Protein AF-A0A2V5T881-F1 (afdb_monomer_lite)

Structure (mmCIF, N/CA/C/O backbone):
data_AF-A0A2V5T881-F1
#
_entry.id   AF-A0A2V5T881-F1
#
loop_
_atom_site.group_PDB
_atom_site.id
_atom_site.type_symbol
_atom_site.label_atom_id
_atom_site.label_alt_id
_atom_site.label_comp_id
_atom_site.label_asym_id
_atom_site.label_entity_id
_atom_site.label_seq_id
_atom_site.pdbx_PDB_ins_code
_atom_site.Cartn_x
_atom_site.Cartn_y
_atom_site.Cartn_z
_atom_site.occupancy
_atom_site.B_iso_or_equiv
_atom_site.auth_seq_id
_atom_site.auth_comp_id
_atom_site.auth_asym_id
_atom_site.auth_atom_id
_atom_site.pdbx_PDB_model_num
ATOM 1 N N . MET A 1 1 ? -17.543 -6.075 -7.170 1.00 46.88 1 MET A N 1
ATOM 2 C CA . MET A 1 1 ? -16.166 -5.816 -6.697 1.00 46.88 1 MET A CA 1
ATOM 3 C C . MET A 1 1 ? -16.259 -5.471 -5.222 1.00 46.88 1 MET A C 1
ATOM 5 O O . MET A 1 1 ? -16.983 -4.543 -4.895 1.00 46.88 1 MET A O 1
ATOM 9 N N . SER A 1 2 ? -15.653 -6.262 -4.338 1.00 53.53 2 SER A N 1
ATOM 10 C CA . SER A 1 2 ? -15.637 -5.946 -2.905 1.00 53.53 2 SER A CA 1
ATOM 11 C C . SER A 1 2 ? -14.548 -4.906 -2.640 1.00 53.53 2 SER A C 1
ATOM 13 O O . SER A 1 2 ? -13.453 -5.033 -3.176 1.00 53.53 2 SER A O 1
ATOM 15 N N . ALA A 1 3 ? -14.833 -3.889 -1.823 1.00 66.50 3 ALA A N 1
ATOM 16 C CA . ALA A 1 3 ? -13.840 -2.910 -1.360 1.00 66.50 3 ALA A CA 1
ATOM 17 C C . ALA A 1 3 ? -12.814 -3.511 -0.370 1.00 66.50 3 ALA A C 1
ATOM 19 O O . ALA A 1 3 ? -11.923 -2.814 0.108 1.00 66.50 3 ALA A O 1
ATOM 20 N N . ILE A 1 4 ? -12.962 -4.798 -0.048 1.00 65.25 4 ILE A N 1
ATOM 21 C CA . ILE A 1 4 ? -12.144 -5.571 0.885 1.00 65.25 4 ILE A CA 1
ATOM 22 C C . ILE A 1 4 ? -11.523 -6.750 0.133 1.00 65.25 4 ILE A C 1
ATOM 24 O O . ILE A 1 4 ? -12.152 -7.292 -0.777 1.00 65.25 4 ILE A O 1
ATOM 28 N N . ASN A 1 5 ? -10.327 -7.165 0.564 1.00 72.94 5 ASN A N 1
ATOM 29 C CA . ASN A 1 5 ? -9.509 -8.218 -0.047 1.00 72.94 5 ASN A CA 1
ATOM 30 C C . ASN A 1 5 ? -9.102 -7.856 -1.477 1.00 72.94 5 ASN A C 1
ATOM 32 O O . ASN A 1 5 ? -9.428 -8.558 -2.436 1.00 72.94 5 ASN A O 1
ATOM 36 N N . THR A 1 6 ? -8.428 -6.714 -1.619 1.00 86.19 6 THR A N 1
ATOM 37 C CA . THR A 1 6 ? -7.867 -6.330 -2.913 1.00 86.19 6 THR A CA 1
ATOM 38 C C . THR A 1 6 ? -6.726 -7.282 -3.299 1.00 86.19 6 THR A C 1
ATOM 40 O O . THR A 1 6 ? -6.225 -8.014 -2.447 1.00 86.19 6 THR A O 1
ATOM 43 N N . PRO A 1 7 ? -6.282 -7.295 -4.568 1.00 88.50 7 PRO A N 1
ATOM 44 C CA . PRO A 1 7 ? -5.095 -8.057 -4.958 1.00 88.50 7 PRO A CA 1
ATOM 45 C C . PRO A 1 7 ? -3.789 -7.565 -4.314 1.00 88.50 7 PRO A C 1
ATOM 47 O O . PRO A 1 7 ? -2.782 -8.264 -4.389 1.00 88.50 7 PRO A O 1
ATOM 50 N N . ALA A 1 8 ? -3.774 -6.358 -3.740 1.00 92.81 8 ALA A N 1
ATOM 51 C CA . ALA A 1 8 ? -2.594 -5.823 -3.078 1.00 92.81 8 ALA A CA 1
ATOM 52 C C . ALA A 1 8 ? -2.379 -6.482 -1.713 1.00 92.81 8 ALA A C 1
ATOM 54 O O . ALA A 1 8 ? -3.293 -6.996 -1.070 1.00 92.81 8 ALA A O 1
ATOM 55 N N . ARG A 1 9 ? -1.130 -6.449 -1.249 1.00 93.56 9 ARG A N 1
ATOM 56 C CA . ARG A 1 9 ? -0.803 -6.858 0.111 1.00 93.56 9 ARG A CA 1
ATOM 57 C C . ARG A 1 9 ? -1.111 -5.708 1.065 1.00 93.56 9 ARG A C 1
ATOM 59 O O . ARG A 1 9 ? -0.365 -4.731 1.139 1.00 93.56 9 ARG A O 1
ATOM 66 N N . GLU A 1 10 ? -2.208 -5.841 1.805 1.00 93.50 10 GLU A N 1
ATOM 67 C CA . GL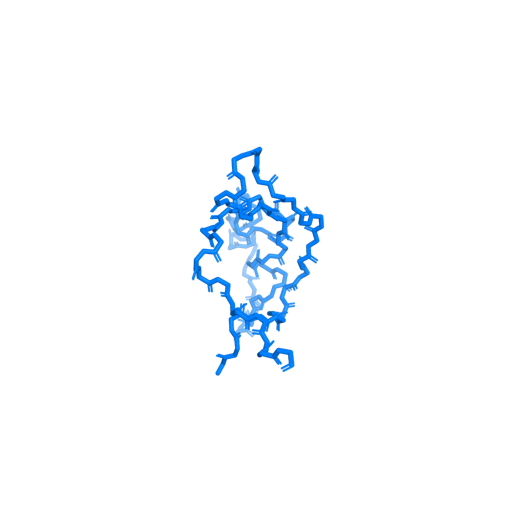U A 1 10 ? -2.572 -4.959 2.916 1.00 93.50 10 GLU A CA 1
ATOM 68 C C . GLU A 1 10 ? -2.014 -5.472 4.250 1.00 93.50 10 GLU A C 1
ATOM 70 O O . GLU A 1 10 ? -2.123 -6.659 4.559 1.00 93.50 10 GLU A O 1
ATOM 75 N N . TYR A 1 11 ? -1.443 -4.588 5.076 1.00 94.38 11 TYR A N 1
ATOM 76 C CA . TYR A 1 11 ? -0.906 -4.983 6.383 1.00 94.38 11 TYR A CA 1
ATOM 77 C C . TYR A 1 11 ? -0.841 -3.845 7.410 1.00 94.38 11 TYR A C 1
ATOM 79 O O . TYR A 1 11 ? -1.024 -2.666 7.100 1.00 94.38 11 TYR A O 1
ATOM 87 N N . SER A 1 12 ? -0.588 -4.236 8.664 1.00 96.31 12 SER A N 1
ATOM 88 C CA . SER A 1 12 ? -0.434 -3.357 9.833 1.00 96.31 12 SER A CA 1
ATOM 89 C C . SER A 1 12 ? -1.577 -2.348 10.056 1.00 96.31 12 SER A C 1
ATOM 91 O O . SER A 1 12 ? -1.299 -1.163 10.256 1.00 96.31 12 SER A O 1
ATOM 93 N N . PRO A 1 13 ? -2.860 -2.772 10.053 1.00 94.75 13 PRO A N 1
ATOM 94 C CA . PRO A 1 13 ? -3.971 -1.867 10.325 1.00 94.75 13 PRO A CA 1
ATOM 95 C C . PRO A 1 13 ? -3.924 -1.324 11.761 1.00 94.75 13 PRO A C 1
ATOM 97 O O . PRO A 1 13 ? -3.637 -2.048 12.717 1.00 94.75 13 PRO A O 1
ATOM 100 N N . ARG A 1 14 ? -4.228 -0.035 11.922 1.00 97.19 14 ARG A N 1
ATOM 101 C CA . ARG A 1 14 ? -4.294 0.686 13.201 1.00 97.19 14 ARG A CA 1
ATOM 102 C C . ARG A 1 14 ? -5.462 1.665 13.180 1.00 97.19 14 ARG A C 1
ATOM 104 O O . ARG A 1 14 ? -5.716 2.301 12.162 1.00 97.19 14 ARG A O 1
ATOM 111 N N . LEU A 1 15 ? -6.144 1.823 14.309 1.00 96.81 15 LEU A N 1
ATOM 112 C CA . LEU A 1 15 ? -7.116 2.902 14.485 1.00 96.81 15 LEU A CA 1
ATOM 113 C C . LEU A 1 15 ? -6.404 4.187 14.920 1.00 96.81 15 LEU A C 1
ATOM 115 O O . LEU A 1 15 ? -5.416 4.133 15.658 1.00 96.81 15 LEU A O 1
ATOM 119 N N . SER A 1 16 ? -6.904 5.338 14.475 1.00 96.88 16 SER A N 1
ATOM 120 C CA . SER A 1 16 ? -6.526 6.627 15.057 1.00 96.88 16 SER A CA 1
ATOM 121 C C . SER A 1 16 ? -6.956 6.704 16.533 1.00 96.88 16 SER A C 1
ATOM 123 O O . SER A 1 16 ? -7.901 6.015 16.923 1.00 96.88 16 SER A O 1
ATOM 125 N N . PRO A 1 17 ? -6.315 7.548 17.368 1.00 97.88 17 PRO A N 1
ATOM 126 C CA . PRO A 1 17 ? -6.656 7.656 18.792 1.00 97.88 17 PRO A CA 1
ATOM 127 C C . PRO A 1 17 ? -8.123 8.011 19.080 1.00 97.88 17 PRO A C 1
ATOM 129 O O . PRO A 1 17 ? -8.664 7.602 20.099 1.00 97.88 17 PRO A O 1
ATOM 132 N N . ASP A 1 18 ? -8.773 8.748 18.178 1.00 97.88 18 ASP A N 1
ATOM 133 C CA . ASP A 1 18 ? -10.192 9.115 18.260 1.00 97.88 18 ASP A CA 1
ATOM 134 C C . ASP A 1 18 ? -11.145 8.061 17.664 1.00 97.88 18 ASP A C 1
ATOM 136 O O . ASP A 1 18 ? -12.356 8.271 17.632 1.00 97.88 18 ASP A O 1
ATOM 140 N N . GLY A 1 19 ? -10.612 6.951 17.146 1.00 96.00 19 GLY A N 1
ATOM 141 C CA . GLY A 1 19 ? -11.369 5.867 16.522 1.00 96.00 19 GLY A CA 1
ATOM 142 C C . GLY A 1 19 ? -12.002 6.206 15.168 1.00 96.00 19 GLY A C 1
ATOM 143 O O . GLY A 1 19 ? -12.676 5.356 14.589 1.00 96.00 19 GLY A O 1
ATOM 144 N N . LYS A 1 20 ? -11.802 7.416 14.629 1.00 96.56 20 LYS A N 1
ATOM 145 C CA . LYS A 1 20 ? -12.492 7.868 13.408 1.00 96.56 20 LYS A CA 1
ATOM 146 C C . LYS A 1 20 ? -11.861 7.360 12.118 1.00 96.56 20 LYS A C 1
ATOM 148 O O . LYS A 1 20 ? -12.499 7.411 11.066 1.00 96.56 20 LYS A O 1
ATOM 153 N N . ARG A 1 21 ? -10.604 6.910 12.160 1.00 96.56 21 ARG A N 1
ATOM 154 C CA . ARG A 1 21 ? -9.846 6.526 10.966 1.00 96.56 21 ARG A CA 1
ATOM 155 C C . ARG A 1 21 ? -9.181 5.170 11.132 1.00 96.56 21 ARG A C 1
ATOM 157 O O . ARG A 1 21 ? -8.582 4.886 12.165 1.00 96.56 21 ARG A O 1
ATOM 164 N N . LEU A 1 22 ? -9.214 4.383 10.062 1.00 95.06 22 LEU A N 1
ATOM 165 C CA . LEU A 1 22 ? -8.343 3.229 9.875 1.00 95.06 22 LEU A CA 1
ATOM 166 C C . LEU A 1 22 ? -7.114 3.680 9.082 1.00 95.06 22 LEU A C 1
ATOM 168 O O . LEU A 1 22 ? -7.244 4.286 8.017 1.00 95.06 22 LEU A O 1
ATOM 172 N N . ILE A 1 23 ? -5.929 3.391 9.604 1.00 96.94 23 ILE A N 1
ATOM 173 C CA . ILE A 1 23 ? -4.631 3.619 8.970 1.00 96.94 23 ILE A CA 1
ATOM 174 C C . ILE A 1 23 ? -4.031 2.249 8.667 1.00 96.94 23 ILE A C 1
ATOM 176 O O . ILE A 1 23 ? -4.044 1.376 9.529 1.00 96.94 23 ILE A O 1
ATOM 180 N N . PHE A 1 24 ? -3.531 2.037 7.456 1.00 95.50 24 PHE A N 1
ATOM 181 C CA . PHE A 1 24 ? -2.980 0.748 7.032 1.00 95.50 24 PHE A CA 1
ATOM 182 C C . PHE A 1 24 ? -1.950 0.938 5.920 1.00 95.50 24 PHE A C 1
ATOM 184 O O . PHE A 1 24 ? -1.913 1.989 5.279 1.00 95.50 24 PHE A O 1
ATOM 191 N N . THR A 1 25 ? -1.136 -0.084 5.670 1.00 96.56 25 THR A N 1
ATOM 192 C CA . THR A 1 25 ? -0.195 -0.099 4.545 1.00 96.56 25 THR A CA 1
ATOM 193 C C . THR A 1 25 ? -0.745 -0.950 3.405 1.00 96.56 25 THR A C 1
ATOM 195 O O . THR A 1 25 ? -1.391 -1.965 3.661 1.00 96.56 25 THR A O 1
ATOM 198 N N . SER A 1 26 ? -0.502 -0.548 2.154 1.00 95.06 26 SER A N 1
ATOM 199 C CA . SER A 1 26 ? -0.881 -1.327 0.964 1.00 95.06 26 SER A CA 1
ATOM 200 C C . SER A 1 26 ? 0.188 -1.235 -0.129 1.00 95.06 26 SER A C 1
ATOM 202 O O . SER A 1 26 ? 0.561 -0.135 -0.548 1.00 95.06 26 SER A O 1
ATOM 204 N N . GLU A 1 27 ? 0.667 -2.393 -0.589 1.00 95.75 27 GLU A N 1
ATOM 205 C CA . GLU A 1 27 ? 1.631 -2.574 -1.692 1.00 95.75 27 GLU A CA 1
ATOM 206 C C . GLU A 1 27 ? 0.908 -2.612 -3.048 1.00 95.75 27 GLU A C 1
ATOM 208 O O . GLU A 1 27 ? 0.889 -3.619 -3.750 1.00 95.75 27 GLU A O 1
ATOM 213 N N . ARG A 1 28 ? 0.249 -1.507 -3.404 1.00 93.00 28 ARG A N 1
ATOM 214 C CA . ARG A 1 28 ? -0.447 -1.344 -4.693 1.00 93.00 28 ARG A CA 1
ATOM 215 C C . ARG A 1 28 ? 0.379 -0.533 -5.694 1.00 93.00 28 ARG A C 1
ATOM 217 O O . ARG A 1 28 ? 1.340 0.139 -5.323 1.00 93.00 28 ARG A O 1
ATOM 224 N N . GLY A 1 29 ? -0.034 -0.547 -6.959 1.00 93.50 29 GLY A N 1
ATOM 225 C CA . GLY A 1 29 ? 0.707 0.058 -8.072 1.00 93.50 29 GLY A CA 1
ATOM 226 C C . GLY A 1 29 ? 1.450 -1.024 -8.846 1.00 93.50 29 GLY A C 1
ATOM 227 O O . GLY A 1 29 ? 0.837 -2.043 -9.157 1.00 93.50 29 GLY A O 1
ATOM 228 N N . MET A 1 30 ? 2.752 -0.858 -9.100 1.00 93.94 30 MET A N 1
ATOM 229 C CA . MET A 1 30 ? 3.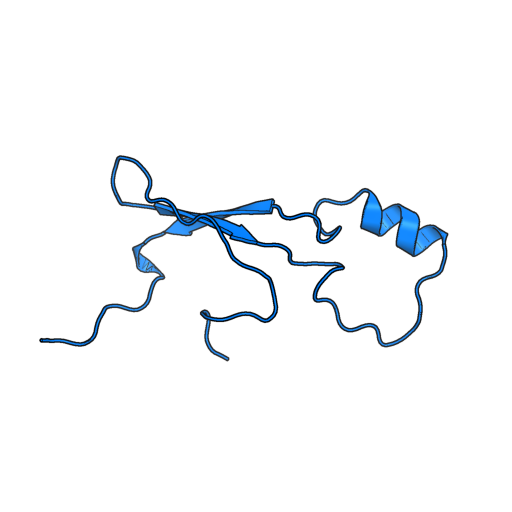568 -1.810 -9.878 1.00 93.94 30 MET A CA 1
ATOM 230 C C . MET A 1 30 ? 3.441 -3.273 -9.414 1.00 93.94 30 MET A C 1
ATOM 232 O O . MET A 1 30 ? 3.490 -4.169 -10.245 1.00 93.94 30 MET A O 1
ATOM 236 N N . ALA A 1 31 ? 3.237 -3.526 -8.116 1.00 88.75 31 ALA A N 1
ATOM 237 C CA . ALA A 1 31 ? 3.072 -4.877 -7.566 1.00 88.75 31 ALA A CA 1
ATOM 238 C C . ALA A 1 31 ? 1.738 -5.561 -7.943 1.00 88.75 31 ALA A C 1
ATOM 240 O O . ALA A 1 31 ? 1.602 -6.773 -7.810 1.00 88.75 31 ALA A O 1
ATOM 241 N N . THR A 1 32 ? 0.749 -4.793 -8.405 1.00 92.44 32 THR A N 1
ATOM 242 C CA . THR A 1 32 ? -0.619 -5.268 -8.690 1.00 92.44 32 THR A CA 1
ATOM 243 C C . THR A 1 32 ? -1.141 -4.883 -10.070 1.00 92.44 32 THR A C 1
ATOM 245 O O . THR A 1 32 ? -2.220 -5.320 -10.465 1.00 92.44 32 THR A O 1
ATOM 248 N N . GLU A 1 33 ? -0.429 -4.016 -10.787 1.00 90.94 33 GLU A N 1
ATOM 249 C CA . GLU A 1 33 ? -0.823 -3.560 -12.113 1.00 90.94 33 GLU A CA 1
ATOM 250 C C . GLU A 1 33 ? -0.735 -4.708 -13.119 1.00 90.94 33 GLU A C 1
ATOM 252 O O . GLU A 1 33 ? 0.291 -5.374 -13.256 1.00 90.94 33 GLU A O 1
ATOM 257 N N . LYS A 1 34 ? -1.820 -4.911 -13.869 1.00 90.88 34 LYS A N 1
ATOM 258 C CA . LYS A 1 34 ? -1.786 -5.775 -15.042 1.00 90.88 34 LYS A CA 1
ATOM 259 C C . LYS A 1 34 ? -1.059 -5.039 -16.162 1.00 90.88 34 LYS A C 1
ATOM 261 O O . LYS A 1 34 ? -1.430 -3.921 -16.510 1.00 90.88 34 LYS A O 1
ATOM 266 N N . LEU A 1 35 ? -0.059 -5.693 -16.741 1.00 90.94 35 LEU A N 1
ATOM 267 C CA . LEU A 1 35 ? 0.666 -5.183 -17.896 1.00 90.94 35 LEU A CA 1
ATOM 268 C C . LEU A 1 35 ? 0.144 -5.835 -19.169 1.00 90.94 35 LEU A C 1
ATOM 270 O O . LEU A 1 35 ? 0.183 -7.056 -19.301 1.00 90.94 35 LEU A O 1
ATOM 274 N N . ASP A 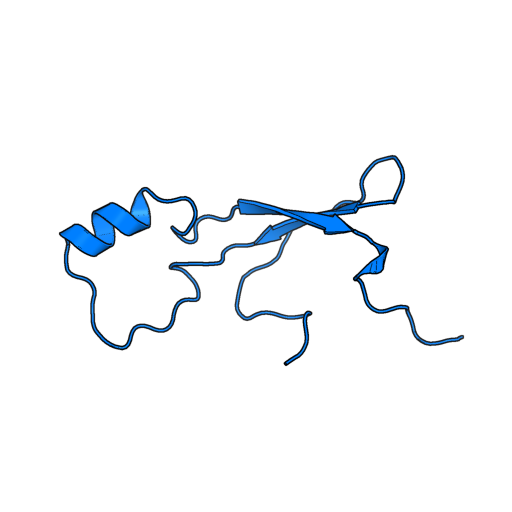1 36 ? -0.316 -5.014 -20.109 1.00 93.56 36 ASP A N 1
ATOM 275 C CA . ASP A 1 36 ? -0.661 -5.477 -21.458 1.00 93.56 36 ASP A CA 1
ATOM 276 C C . ASP A 1 36 ? 0.589 -5.582 -22.356 1.00 93.56 36 ASP A C 1
ATOM 278 O O . ASP A 1 36 ? 0.559 -6.216 -23.409 1.00 93.56 36 ASP A O 1
ATOM 282 N N . SER A 1 37 ? 1.711 -4.978 -21.950 1.00 94.62 37 SER A N 1
ATOM 283 C CA . SER A 1 37 ? 3.020 -5.069 -22.610 1.00 94.62 37 SER A CA 1
ATOM 284 C C . SER A 1 37 ? 4.158 -4.835 -21.605 1.00 94.62 37 SER A C 1
ATOM 286 O O . SER A 1 37 ? 3.933 -4.163 -20.594 1.00 94.62 37 SER A O 1
ATOM 288 N N . PRO A 1 38 ? 5.374 -5.365 -21.845 1.00 94.81 38 PRO A N 1
ATOM 289 C CA . PRO A 1 38 ? 6.528 -5.086 -20.994 1.00 94.81 38 PRO A CA 1
ATOM 290 C C . PRO A 1 38 ? 6.861 -3.593 -20.973 1.00 94.81 38 PRO A C 1
ATOM 292 O O . PRO A 1 38 ? 6.783 -2.928 -22.005 1.00 94.81 38 PRO A O 1
ATOM 295 N N . TRP A 1 39 ? 7.288 -3.082 -19.821 1.00 94.69 39 TRP A N 1
ATOM 296 C CA . TRP A 1 39 ? 7.799 -1.717 -19.736 1.00 94.69 39 TRP A CA 1
ATOM 297 C C . TRP A 1 39 ? 9.118 -1.567 -20.488 1.00 94.69 39 TRP A C 1
ATOM 299 O O . TRP A 1 39 ? 10.004 -2.423 -20.418 1.00 94.69 39 TRP A O 1
ATOM 309 N N . THR A 1 40 ? 9.284 -0.420 -21.132 1.00 97.25 40 THR A N 1
ATOM 310 C CA . THR A 1 40 ? 10.605 0.092 -21.487 1.00 97.25 40 THR A CA 1
ATOM 311 C C . THR A 1 40 ? 11.381 0.463 -20.223 1.00 97.25 40 THR A C 1
ATOM 313 O O . THR A 1 40 ? 10.812 0.703 -19.154 1.00 97.25 40 THR A O 1
ATOM 316 N N . MET A 1 41 ? 12.704 0.578 -20.340 1.00 97.50 41 MET A N 1
ATOM 317 C CA . MET A 1 41 ? 13.522 0.965 -19.191 1.00 97.50 41 MET A CA 1
ATOM 318 C C . MET A 1 41 ? 13.186 2.374 -18.673 1.00 97.50 41 MET A C 1
ATOM 320 O O . MET A 1 41 ? 13.175 2.599 -17.466 1.00 97.50 41 MET A O 1
ATOM 324 N N . ALA A 1 42 ? 12.841 3.308 -19.564 1.00 97.94 42 ALA A N 1
ATOM 325 C CA . ALA A 1 42 ? 12.443 4.661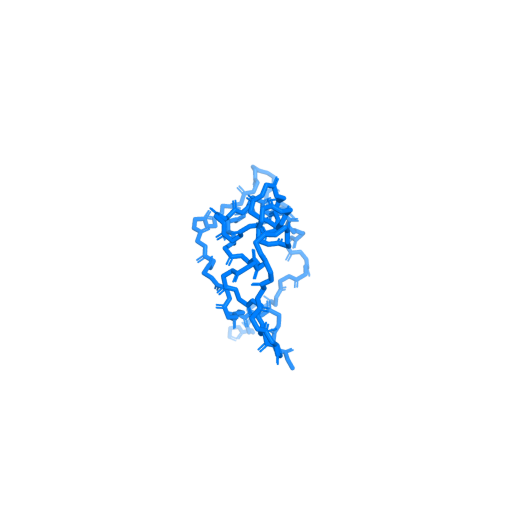 -19.177 1.00 97.94 42 ALA A CA 1
ATOM 326 C C . ALA A 1 42 ? 11.120 4.678 -18.384 1.00 97.94 42 ALA A C 1
ATOM 328 O O . ALA A 1 42 ? 10.981 5.412 -17.402 1.00 97.94 42 ALA A O 1
ATOM 329 N N . GLU A 1 43 ? 10.152 3.842 -18.770 1.00 95.94 43 GLU A N 1
ATOM 330 C CA . GLU A 1 43 ? 8.889 3.688 -18.037 1.00 95.94 43 GLU A CA 1
ATOM 331 C C . GLU A 1 43 ? 9.106 3.026 -16.678 1.00 95.94 43 GLU A C 1
ATOM 333 O O . GLU A 1 43 ? 8.551 3.489 -15.679 1.00 95.94 43 GLU A O 1
ATOM 338 N N . PHE A 1 44 ? 9.946 1.988 -16.621 1.00 95.31 44 PHE A N 1
ATOM 339 C CA . PHE A 1 44 ? 10.329 1.356 -15.362 1.00 95.31 44 PHE A CA 1
ATOM 340 C C . PHE A 1 44 ? 11.003 2.357 -14.418 1.00 95.31 44 PHE A C 1
ATOM 342 O O . PHE A 1 44 ? 10.629 2.447 -13.247 1.00 95.31 44 PHE A O 1
ATOM 349 N N . GLU A 1 45 ? 11.959 3.151 -14.906 1.00 97.56 45 GLU A N 1
ATOM 350 C CA . GLU A 1 45 ? 12.629 4.168 -14.093 1.00 97.56 45 GLU A CA 1
ATOM 351 C C . GLU A 1 45 ? 11.633 5.212 -13.570 1.00 97.56 45 GLU A C 1
ATOM 353 O O . GLU A 1 45 ? 11.642 5.549 -12.385 1.00 97.56 45 GLU A O 1
ATOM 358 N N . THR A 1 46 ? 10.721 5.672 -14.424 1.00 97.12 46 THR A N 1
ATOM 359 C CA . THR A 1 46 ? 9.690 6.639 -14.029 1.00 97.12 46 THR A CA 1
ATOM 360 C C . THR A 1 46 ? 8.764 6.060 -12.957 1.00 97.12 46 THR A C 1
ATOM 362 O O . THR A 1 46 ? 8.532 6.693 -11.924 1.00 97.12 46 THR A O 1
ATOM 365 N N . LYS A 1 47 ? 8.248 4.842 -13.164 1.00 95.50 47 LYS A N 1
ATOM 366 C CA . LYS A 1 47 ? 7.317 4.201 -12.224 1.00 95.50 47 LYS A CA 1
ATOM 367 C C . LYS A 1 47 ? 7.992 3.818 -10.908 1.00 95.50 47 LYS A C 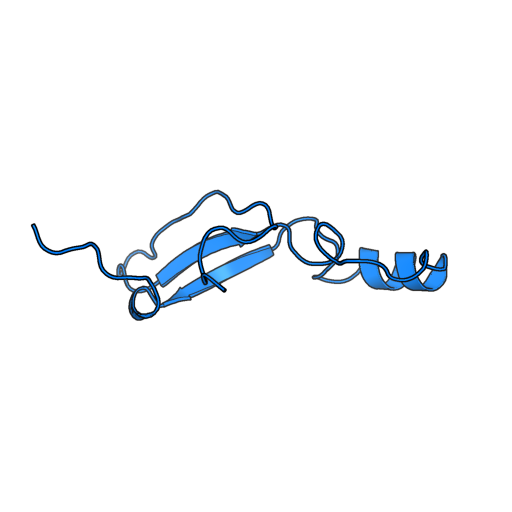1
ATOM 369 O O . LYS A 1 47 ? 7.411 4.074 -9.854 1.00 95.50 47 LYS A O 1
ATOM 374 N N . SER A 1 48 ? 9.211 3.282 -10.945 1.00 96.00 48 SER A N 1
ATOM 375 C CA . SER A 1 48 ? 9.955 2.859 -9.746 1.00 96.00 48 SER A CA 1
ATOM 376 C C . SER A 1 48 ? 10.280 4.017 -8.796 1.00 96.00 48 SER A C 1
ATOM 378 O O . SER A 1 48 ? 10.311 3.831 -7.578 1.00 96.00 48 SER A O 1
ATOM 380 N N . ARG A 1 49 ? 10.450 5.232 -9.331 1.00 97.06 49 ARG A N 1
ATOM 381 C CA . ARG A 1 49 ? 10.664 6.465 -8.552 1.00 97.06 49 ARG A CA 1
ATOM 382 C C . ARG A 1 49 ? 9.370 7.120 -8.056 1.00 97.06 49 ARG A C 1
ATOM 384 O O . ARG A 1 49 ? 9.430 8.104 -7.323 1.00 97.06 49 ARG A O 1
ATOM 391 N N . SER A 1 50 ? 8.207 6.614 -8.458 1.00 96.25 50 SER A N 1
ATOM 392 C CA . SER A 1 50 ? 6.909 7.161 -8.059 1.00 96.25 50 SER A CA 1
ATOM 393 C C . SER A 1 50 ? 6.398 6.546 -6.753 1.00 96.25 50 SER A C 1
ATOM 395 O O . SER A 1 50 ? 6.829 5.473 -6.340 1.00 96.25 50 SER A O 1
ATOM 397 N N . ILE A 1 51 ? 5.382 7.170 -6.150 1.00 95.19 51 ILE A N 1
ATOM 398 C CA . ILE A 1 51 ? 4.639 6.573 -5.027 1.00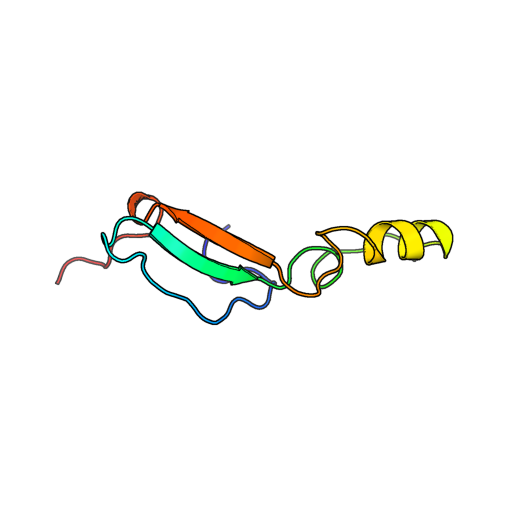 95.19 51 ILE A CA 1
ATOM 399 C C . ILE A 1 51 ? 3.872 5.300 -5.428 1.00 95.19 51 ILE A C 1
ATOM 401 O O . ILE A 1 51 ? 3.393 4.575 -4.570 1.00 95.19 51 ILE A O 1
ATOM 405 N N . TRP A 1 52 ? 3.740 4.997 -6.721 1.00 95.06 52 TRP A N 1
ATOM 406 C CA . TRP A 1 52 ? 3.054 3.802 -7.224 1.00 95.06 52 TRP A CA 1
ATOM 407 C C . TRP A 1 52 ? 4.017 2.652 -7.531 1.00 95.06 52 TRP A C 1
ATOM 409 O O . TRP A 1 52 ? 3.671 1.728 -8.263 1.00 95.06 52 TRP A O 1
ATOM 419 N N . ASN A 1 53 ? 5.222 2.681 -6.965 1.00 95.56 53 ASN A N 1
ATOM 420 C CA . ASN A 1 53 ? 6.272 1.699 -7.230 1.00 95.56 53 ASN A CA 1
ATOM 421 C C . ASN A 1 53 ? 6.051 0.309 -6.605 1.00 95.56 53 ASN A C 1
ATOM 423 O O . ASN A 1 53 ? 6.871 -0.585 -6.791 1.00 95.56 53 ASN A O 1
ATOM 427 N N . GLY A 1 54 ? 4.957 0.112 -5.869 1.00 95.12 54 GLY A N 1
ATOM 428 C CA . GLY A 1 54 ? 4.624 -1.166 -5.242 1.00 95.12 54 GLY A CA 1
ATOM 429 C C . GLY A 1 54 ? 5.335 -1.447 -3.916 1.00 95.12 54 GLY A C 1
ATOM 430 O O . GLY A 1 54 ? 5.040 -2.471 -3.314 1.00 95.12 54 GLY A O 1
ATOM 431 N N . LEU A 1 55 ? 6.202 -0.558 -3.411 1.00 94.44 55 LEU A N 1
ATOM 432 C CA . LEU A 1 55 ? 6.930 -0.767 -2.144 1.00 94.44 55 LEU A CA 1
ATOM 433 C C . LEU A 1 55 ? 6.094 -0.495 -0.878 1.00 94.44 55 LEU A C 1
ATOM 435 O O . LEU A 1 55 ? 6.589 -0.649 0.236 1.00 94.44 55 LEU A O 1
ATOM 439 N N . GLY A 1 56 ? 4.828 -0.112 -1.044 1.00 93.94 56 GLY A N 1
ATOM 440 C CA . GLY A 1 56 ? 3.896 0.129 0.050 1.00 93.94 56 GLY A CA 1
ATOM 441 C C . GLY A 1 56 ? 3.779 1.603 0.426 1.00 93.94 56 GLY A C 1
ATOM 442 O O . GLY A 1 56 ? 4.768 2.282 0.682 1.00 93.94 56 GLY A O 1
ATOM 443 N N . ASN A 1 57 ? 2.540 2.088 0.514 1.00 96.69 57 ASN A N 1
ATOM 444 C CA . ASN A 1 57 ? 2.234 3.413 1.060 1.00 96.69 57 ASN A CA 1
ATOM 445 C C . ASN A 1 57 ? 1.342 3.305 2.289 1.00 96.69 57 ASN A C 1
ATOM 447 O O . ASN A 1 57 ? 0.602 2.332 2.452 1.00 96.69 57 ASN A O 1
ATOM 451 N N . ILE A 1 58 ? 1.362 4.357 3.107 1.00 96.25 58 ILE A N 1
ATOM 452 C CA . ILE A 1 58 ? 0.442 4.522 4.230 1.00 96.25 58 ILE A CA 1
ATOM 453 C C . ILE A 1 58 ? -0.852 5.150 3.713 1.00 96.25 58 ILE A C 1
ATOM 455 O O . ILE A 1 58 ? -0.856 6.258 3.177 1.00 96.25 58 ILE A O 1
ATOM 459 N N . TYR A 1 59 ? -1.960 4.446 3.912 1.00 94.00 59 TYR A N 1
ATOM 460 C CA . TYR A 1 59 ? -3.305 4.890 3.575 1.00 94.00 59 TYR A CA 1
ATOM 461 C C . TYR A 1 59 ? -4.097 5.185 4.837 1.00 94.00 59 TYR A C 1
ATOM 463 O O . TYR A 1 59 ? -3.858 4.617 5.904 1.00 94.00 59 TYR A O 1
ATOM 471 N N . SER A 1 60 ? -5.087 6.064 4.703 1.00 94.69 60 SER A N 1
ATOM 472 C CA . SER A 1 60 ? -6.024 6.340 5.775 1.00 94.69 60 SER A CA 1
ATOM 473 C C . SER A 1 60 ? -7.428 6.562 5.233 1.00 94.69 60 SER A C 1
ATOM 475 O O . SER A 1 60 ? -7.629 7.385 4.341 1.00 94.69 60 SER A O 1
ATOM 477 N N . VAL A 1 61 ? -8.401 5.864 5.810 1.00 93.25 61 VAL A N 1
ATOM 478 C CA . VAL A 1 61 ? -9.820 5.948 5.443 1.00 93.25 61 VAL A CA 1
ATOM 479 C C . VAL A 1 61 ? -10.672 6.234 6.676 1.00 93.25 61 VAL A C 1
ATOM 481 O O . VAL A 1 61 ? -10.264 5.935 7.798 1.00 93.25 61 VAL A O 1
ATOM 484 N N . SER A 1 62 ? -11.849 6.829 6.472 1.00 94.44 62 SER A N 1
ATOM 485 C CA . SER A 1 62 ? -12.848 6.959 7.541 1.00 94.44 62 SER A CA 1
ATOM 486 C C . SER A 1 62 ? -13.324 5.574 7.983 1.00 94.44 62 SER A C 1
ATOM 488 O O . SER A 1 62 ? -13.485 4.685 7.150 1.00 94.44 62 SER A O 1
ATOM 490 N N . ILE A 1 63 ? -13.592 5.380 9.273 1.00 91.69 63 ILE A N 1
ATOM 491 C CA . ILE A 1 63 ? -14.214 4.139 9.755 1.00 91.69 63 ILE A CA 1
ATOM 492 C C . ILE A 1 63 ? -15.628 3.948 9.177 1.00 91.69 63 ILE A C 1
ATOM 494 O O . ILE A 1 63 ? -16.087 2.825 9.009 1.00 91.69 63 ILE A O 1
ATOM 498 N N . GLU A 1 64 ? -16.300 5.040 8.805 1.00 91.50 64 GLU A N 1
ATOM 499 C CA . GLU A 1 64 ? -17.674 5.031 8.288 1.00 91.50 64 GLU A CA 1
ATOM 500 C C . GLU A 1 64 ? -17.813 4.341 6.928 1.00 91.50 64 GLU A C 1
ATOM 502 O O . GLU A 1 64 ? -18.903 3.890 6.583 1.00 91.50 64 GLU A O 1
ATOM 507 N N . VAL A 1 65 ? -16.723 4.248 6.156 1.00 88.50 65 VAL A N 1
ATOM 508 C CA . VAL A 1 65 ? -16.737 3.555 4.858 1.00 88.50 65 VAL A CA 1
ATOM 509 C C . VAL A 1 65 ? -16.540 2.047 4.994 1.00 88.50 65 VAL A C 1
ATOM 511 O O . VAL A 1 65 ? -16.667 1.323 4.007 1.00 88.50 65 VAL A O 1
ATOM 514 N N . LEU A 1 66 ? -16.198 1.561 6.192 1.00 84.38 66 LEU A N 1
ATOM 515 C CA . LEU A 1 66 ? -16.040 0.134 6.424 1.00 84.38 66 LEU A CA 1
ATOM 516 C C . LEU A 1 66 ? -17.415 -0.537 6.535 1.00 84.38 66 LEU A C 1
ATOM 518 O O . LEU A 1 66 ? -18.342 0.040 7.113 1.00 84.38 66 LEU A O 1
ATOM 522 N N . PRO A 1 67 ? -17.569 -1.770 6.025 1.00 84.00 67 PRO A N 1
ATOM 523 C CA . PRO A 1 67 ? -18.785 -2.535 6.232 1.00 84.00 67 PRO A CA 1
ATOM 524 C C . PRO A 1 67 ? -19.056 -2.707 7.722 1.00 84.00 67 PRO A C 1
ATOM 526 O O . PRO A 1 67 ? -18.157 -3.029 8.502 1.00 84.00 67 PRO A O 1
ATOM 529 N N . LYS A 1 68 ? -20.314 -2.507 8.108 1.00 83.00 68 LYS A N 1
ATOM 530 C CA . LYS A 1 68 ? -20.750 -2.769 9.476 1.00 83.00 68 LYS A CA 1
ATOM 531 C C . LYS A 1 68 ? -20.773 -4.282 9.709 1.00 83.00 68 LYS A C 1
ATOM 533 O O . LYS A 1 68 ? -21.141 -5.018 8.788 1.00 83.00 68 LYS A O 1
ATOM 538 N N . PRO A 1 69 ? -20.394 -4.750 10.910 1.00 80.19 69 PRO A N 1
ATOM 539 C CA . PRO A 1 69 ? -20.564 -6.152 11.249 1.00 80.19 69 PRO A CA 1
ATOM 540 C C . PRO A 1 69 ? -22.046 -6.537 11.115 1.00 80.19 69 PRO A C 1
ATOM 542 O O . PRO A 1 69 ? -22.919 -5.684 11.321 1.00 80.19 69 PRO A O 1
ATOM 545 N N . PRO A 1 70 ? -22.344 -7.795 10.753 1.00 84.62 70 PRO A N 1
ATOM 546 C CA . PRO A 1 70 ? -23.714 -8.282 10.770 1.00 84.62 70 PRO A CA 1
ATOM 547 C C . PRO A 1 70 ? -24.310 -8.125 12.181 1.00 84.62 70 PRO A C 1
ATOM 549 O O . PRO A 1 70 ? -23.561 -8.159 13.163 1.00 84.62 70 PRO A O 1
ATOM 552 N N . PRO A 1 71 ? -25.635 -7.918 12.296 1.00 88.19 71 PRO A N 1
ATOM 553 C CA . PRO A 1 71 ? -26.297 -7.913 13.595 1.00 88.19 71 PRO A CA 1
ATOM 554 C C . PRO A 1 71 ? -26.038 -9.234 14.332 1.00 88.19 71 PRO A C 1
ATOM 556 O O . PRO A 1 71 ? -25.850 -10.272 13.693 1.00 88.19 71 PRO A O 1
ATOM 559 N N . ALA A 1 72 ? -25.987 -9.146 15.663 1.00 80.44 72 ALA A N 1
ATOM 560 C CA . ALA A 1 72 ? -25.826 -10.295 16.552 1.00 80.44 72 ALA A CA 1
ATOM 561 C C . ALA A 1 72 ? -27.009 -11.266 16.456 1.00 80.44 72 ALA A C 1
ATOM 563 O O . ALA A 1 72 ? -28.147 -10.784 16.240 1.00 80.44 72 ALA A O 1
#

pLDDT: mean 91.2, std 9.53, range [46.88, 97.94]

Sequence (72 aa):
MSAINTPAREYSPRLSPDGKRLIFTSERGMATEKLDSPWTMAEFETKSRSIWNGLGNIYSVSIEVLPKPPPA

Foldseek 3Di:
DDPPDDPWDKDDWDADPVRFKIKIKTQAAPVRDDDPDDDDPVRLVVCCPDPRNRPIDIDMDTPVPDDDDPDD

Radius of gyration: 15.77 Å; chains: 1; bounding box: 40×19×41 Å

Secondary structure (DSSP, 8-state):
--SSS-SS-EEEEEE-TTSSEEEEEE--BTTTPPPSSPPPHHHHHHHHTSTTBSS-EEEEEEGGGSPPPPP-